Protein AF-A0A9X2L323-F1 (afdb_monomer_lite)

Secondary structure (DSSP, 8-state):
-HHHHHHHHHHH-GGGHHHHHHHHHHHHHHHHHHTT--HHHHHHHHHHHHHHHH-GGGHHHHHHHHHHHHHHHHHHTSS-HHHHHHHHHHHHHHHH-GGGHHHHHHHHHHHHHHHHHHHHHHHHHHHHHTT---------

Foldseek 3Di:
DLLLVLLVCLVVCVVCVLVSQLVVLCVVLVVCVVVVHPPVNSVLSNVLSVCCNVCVVCCLVSVLVSLLVVLVVVCVVPPCVPLSVLSNVLSVVSVVCVVCNSVSSSVNSNVVVVVVVVVVVVVVVVVVVVPDPDDDDDDD

Organism: NCBI:txid2952158

Structure (mmCIF, N/CA/C/O backbone):
data_AF-A0A9X2L323-F1
#
_entry.id   AF-A0A9X2L323-F1
#
loop_
_atom_site.group_PDB
_atom_site.id
_atom_site.type_symbol
_atom_site.label_atom_id
_atom_site.label_alt_id
_atom_site.label_comp_id
_atom_site.label_asym_id
_atom_site.label_entity_id
_atom_site.label_seq_id
_atom_site.pdbx_PDB_ins_code
_atom_site.Cartn_x
_atom_site.Cartn_y
_atom_site.Cartn_z
_atom_site.occupancy
_atom_site.B_iso_or_equiv
_atom_site.auth_seq_id
_atom_site.auth_comp_id
_atom_site.auth_asym_id
_atom_site.auth_atom_id
_atom_site.pdbx_PDB_model_num
ATOM 1 N N . MET A 1 1 ? -6.812 -7.419 -11.621 1.00 54.44 1 MET A N 1
ATOM 2 C CA . MET A 1 1 ? -7.900 -8.304 -11.152 1.00 54.44 1 MET A CA 1
ATOM 3 C C . MET A 1 1 ? -8.013 -8.285 -9.636 1.00 54.44 1 MET A C 1
ATOM 5 O O . MET A 1 1 ? -9.040 -7.827 -9.164 1.00 54.44 1 MET A O 1
ATOM 9 N N . LEU A 1 2 ? -6.970 -8.666 -8.881 1.00 60.91 2 LEU A N 1
ATOM 10 C CA . LEU A 1 2 ? -6.958 -8.591 -7.406 1.00 60.91 2 LEU A CA 1
ATOM 11 C C . LEU A 1 2 ? -7.357 -7.203 -6.873 1.00 60.91 2 LEU A C 1
ATOM 13 O O . LEU A 1 2 ? -8.343 -7.088 -6.164 1.00 60.91 2 LEU A O 1
ATOM 17 N N . THR A 1 3 ? -6.691 -6.140 -7.327 1.00 61.56 3 THR A N 1
ATOM 18 C CA . THR A 1 3 ? -7.009 -4.746 -6.963 1.00 61.56 3 THR A CA 1
ATOM 19 C C . THR A 1 3 ? -8.437 -4.309 -7.302 1.00 61.56 3 THR A C 1
ATOM 21 O O . THR A 1 3 ? -9.031 -3.542 -6.553 1.00 61.56 3 THR A O 1
ATOM 24 N N . LEU A 1 4 ? -9.019 -4.815 -8.396 1.00 57.66 4 LEU A N 1
ATOM 25 C CA . LEU A 1 4 ? -10.400 -4.506 -8.783 1.00 57.66 4 LEU A CA 1
ATOM 26 C C . LEU A 1 4 ? -11.392 -5.148 -7.815 1.00 57.66 4 LEU A C 1
ATOM 28 O O . LEU A 1 4 ? -12.278 -4.474 -7.297 1.00 57.66 4 LEU A O 1
ATOM 32 N N . ALA A 1 5 ? -11.208 -6.444 -7.549 1.00 67.12 5 ALA A N 1
ATOM 33 C CA . ALA A 1 5 ? -12.049 -7.197 -6.630 1.00 67.12 5 ALA A CA 1
ATOM 34 C C . ALA A 1 5 ? -11.982 -6.602 -5.219 1.00 67.12 5 ALA A C 1
ATOM 36 O O . ALA A 1 5 ? -13.020 -6.380 -4.604 1.00 67.12 5 ALA A O 1
ATOM 37 N N . THR A 1 6 ? -10.779 -6.268 -4.743 1.00 65.25 6 THR A N 1
ATOM 38 C CA . THR A 1 6 ? -10.568 -5.633 -3.440 1.00 65.25 6 THR A CA 1
ATOM 39 C C . THR A 1 6 ? -11.223 -4.248 -3.372 1.00 65.25 6 THR A C 1
ATOM 41 O O . THR A 1 6 ? -11.932 -3.967 -2.408 1.00 65.25 6 THR A O 1
ATOM 44 N N . GLY A 1 7 ? -11.080 -3.407 -4.403 1.00 62.16 7 GLY A N 1
ATOM 45 C CA . GLY A 1 7 ? -11.717 -2.085 -4.447 1.00 62.16 7 GLY A CA 1
ATOM 46 C C . GLY A 1 7 ? -13.249 -2.149 -4.406 1.00 62.16 7 GLY A C 1
ATOM 47 O O . GLY A 1 7 ? -13.873 -1.415 -3.644 1.00 62.16 7 GLY A O 1
ATOM 48 N N . VAL A 1 8 ? -13.860 -3.078 -5.149 1.00 72.12 8 VAL A N 1
ATOM 49 C 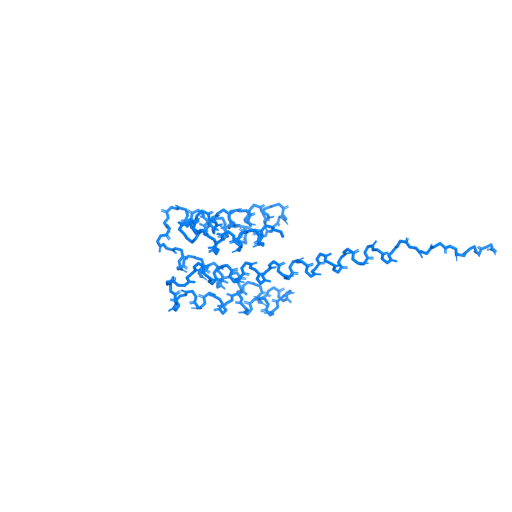CA . VAL A 1 8 ? -15.318 -3.294 -5.121 1.00 72.12 8 VAL A CA 1
ATOM 50 C C . VAL A 1 8 ? -15.772 -3.853 -3.771 1.00 72.12 8 VAL A C 1
ATOM 52 O O . VAL A 1 8 ? -16.739 -3.349 -3.202 1.00 72.12 8 VAL A O 1
ATOM 55 N N . LEU A 1 9 ? -15.059 -4.839 -3.212 1.00 64.50 9 LEU A N 1
ATOM 56 C CA . LEU A 1 9 ? -15.379 -5.392 -1.890 1.00 64.50 9 LEU A CA 1
ATOM 57 C C . LEU A 1 9 ? -15.354 -4.315 -0.803 1.00 64.50 9 LEU A C 1
ATOM 59 O O . LEU A 1 9 ? -16.207 -4.317 0.078 1.00 64.50 9 LEU A O 1
ATOM 63 N N . THR A 1 10 ? -14.399 -3.389 -0.890 1.00 70.06 10 THR A N 1
ATOM 64 C CA . THR A 1 10 ? -14.243 -2.297 0.077 1.00 70.06 10 THR A CA 1
ATOM 65 C C . THR A 1 10 ? -15.456 -1.361 0.086 1.00 70.06 10 THR A C 1
ATOM 67 O O . THR A 1 10 ? -15.855 -0.888 1.146 1.00 70.06 10 THR A O 1
ATOM 70 N N . LEU A 1 11 ? -16.071 -1.128 -1.079 1.00 70.88 11 LEU A N 1
ATOM 71 C CA . LEU A 1 11 ? -17.275 -0.300 -1.202 1.00 70.88 11 LEU A CA 1
ATOM 72 C C . LEU A 1 11 ? -18.540 -1.020 -0.721 1.00 70.88 11 LEU A C 1
ATOM 74 O O . LEU A 1 11 ? -19.415 -0.387 -0.140 1.00 70.88 11 LEU A O 1
ATOM 78 N N . VAL A 1 12 ? -18.644 -2.331 -0.960 1.00 72.19 12 VAL A N 1
ATOM 79 C CA . VAL A 1 12 ? -19.821 -3.127 -0.567 1.00 72.19 12 VAL A CA 1
ATOM 80 C C . VAL A 1 12 ? -19.795 -3.470 0.927 1.00 72.19 12 VAL A C 1
ATOM 82 O O . VAL A 1 12 ? -20.840 -3.510 1.572 1.00 72.19 12 VAL A O 1
ATOM 85 N N . PHE A 1 13 ? -18.606 -3.689 1.494 1.00 72.06 13 PHE A N 1
ATOM 86 C CA . PHE A 1 13 ? -18.411 -4.149 2.868 1.00 72.06 13 PHE A CA 1
ATOM 87 C C . PHE A 1 13 ? -17.399 -3.280 3.638 1.00 72.06 13 PHE A C 1
ATOM 89 O O . PHE A 1 13 ? -16.338 -3.771 4.039 1.00 72.06 13 PHE A O 1
ATOM 96 N N . PRO A 1 14 ? -17.725 -2.005 3.922 1.00 66.50 14 PRO A N 1
ATOM 97 C CA . PRO A 1 14 ? -16.817 -1.099 4.633 1.00 66.50 14 PRO A CA 1
ATOM 98 C C . PRO A 1 14 ? -16.475 -1.589 6.051 1.00 66.50 14 PRO A C 1
ATOM 100 O O . PRO A 1 14 ? -15.364 -1.377 6.527 1.00 66.50 14 PRO A O 1
ATOM 103 N N . ASN A 1 15 ? -17.376 -2.337 6.699 1.00 73.38 15 ASN A N 1
ATOM 104 C CA . ASN A 1 15 ? -17.144 -2.925 8.027 1.00 73.38 15 ASN A CA 1
ATOM 105 C C . ASN A 1 15 ? -16.003 -3.960 8.055 1.00 73.38 15 ASN A C 1
ATOM 107 O O . ASN A 1 15 ? -15.461 -4.254 9.117 1.00 73.38 15 ASN A O 1
ATOM 111 N N . PHE A 1 16 ? -15.621 -4.512 6.899 1.00 77.50 16 PHE A N 1
ATOM 112 C CA . PHE A 1 16 ? -14.548 -5.502 6.768 1.00 77.50 16 PHE A CA 1
ATOM 113 C C . PHE A 1 16 ? -13.265 -4.900 6.182 1.00 77.50 16 PHE A C 1
ATOM 115 O O . PHE A 1 16 ? -12.379 -5.635 5.745 1.00 77.50 16 PHE A O 1
ATOM 122 N N . LEU A 1 17 ? -13.133 -3.568 6.193 1.00 77.56 17 LEU A N 1
ATOM 123 C CA . LEU A 1 17 ? -11.983 -2.859 5.631 1.00 77.56 17 LEU A CA 1
ATOM 124 C C . LEU A 1 17 ? -10.641 -3.390 6.150 1.00 77.56 17 LEU A C 1
ATOM 126 O O . LEU A 1 17 ? -9.706 -3.520 5.370 1.00 77.56 17 LEU A O 1
ATOM 130 N N . TYR A 1 18 ? -10.549 -3.741 7.434 1.00 79.56 18 TYR A N 1
ATOM 131 C CA . TYR A 1 18 ? -9.326 -4.283 8.033 1.00 79.56 18 TYR A CA 1
ATOM 132 C C . TYR A 1 18 ? -8.888 -5.605 7.385 1.00 79.56 18 TYR A C 1
ATOM 134 O O . TYR A 1 18 ? -7.721 -5.769 7.036 1.00 79.56 18 TYR A O 1
ATOM 142 N N . LEU A 1 19 ? -9.835 -6.517 7.144 1.00 81.19 19 LEU A N 1
ATOM 143 C CA . LEU A 1 19 ? -9.598 -7.784 6.453 1.00 81.19 19 LEU A CA 1
ATOM 144 C C . LEU A 1 19 ? -9.225 -7.545 4.992 1.00 81.19 19 LEU A C 1
ATOM 146 O O . LEU A 1 19 ? -8.287 -8.157 4.490 1.00 81.19 19 LEU A O 1
ATOM 150 N N . ILE A 1 20 ? -9.939 -6.643 4.320 1.00 82.69 20 ILE A N 1
ATOM 151 C CA . ILE A 1 20 ? -9.761 -6.368 2.892 1.00 82.69 20 ILE A CA 1
ATOM 152 C C . ILE A 1 20 ? -8.411 -5.678 2.632 1.00 82.69 20 ILE A C 1
ATOM 154 O O . ILE A 1 20 ? -7.625 -6.143 1.804 1.00 82.69 20 ILE A O 1
ATOM 158 N N . ALA A 1 21 ? -8.109 -4.603 3.364 1.00 82.19 21 ALA A N 1
ATOM 159 C CA . ALA A 1 21 ? -6.860 -3.855 3.253 1.00 82.19 21 ALA A CA 1
ATOM 160 C C . ALA A 1 21 ? -5.663 -4.667 3.769 1.00 82.19 21 ALA A C 1
ATOM 162 O O . ALA A 1 21 ? -4.617 -4.696 3.118 1.00 82.19 21 ALA A O 1
ATOM 163 N N . GLY A 1 22 ? -5.822 -5.372 4.893 1.00 80.56 22 GLY A N 1
ATOM 164 C CA . GLY A 1 22 ? -4.794 -6.250 5.446 1.00 80.56 22 GLY A CA 1
ATOM 165 C C . GLY A 1 22 ? -4.443 -7.393 4.494 1.00 80.56 22 GLY A C 1
ATOM 166 O O . GLY A 1 22 ? -3.271 -7.584 4.167 1.00 80.56 22 GLY A O 1
ATOM 167 N N . ALA A 1 23 ? -5.442 -8.119 3.980 1.00 83.69 23 ALA A N 1
ATOM 168 C CA . ALA A 1 23 ? -5.218 -9.208 3.028 1.00 83.69 23 ALA A CA 1
ATOM 169 C C . ALA A 1 23 ? -4.603 -8.709 1.714 1.00 83.69 23 ALA A C 1
ATOM 171 O O . ALA A 1 23 ? -3.719 -9.366 1.162 1.00 83.69 23 ALA A O 1
ATOM 172 N N . TYR A 1 24 ? -5.020 -7.533 1.234 1.00 85.00 24 TYR A N 1
ATOM 173 C CA . TYR A 1 24 ? -4.412 -6.904 0.066 1.00 85.00 24 TYR A CA 1
ATOM 174 C C . TYR A 1 24 ? -2.925 -6.623 0.273 1.00 85.00 24 TYR A C 1
ATOM 176 O O . TYR A 1 24 ? -2.112 -7.002 -0.566 1.00 85.00 24 TYR A O 1
ATOM 184 N N . LEU A 1 25 ? -2.558 -5.997 1.391 1.00 86.50 25 LEU A N 1
ATOM 185 C CA . LEU A 1 25 ? -1.168 -5.660 1.686 1.00 86.50 25 LEU A CA 1
ATOM 186 C C . LEU A 1 25 ? -0.304 -6.907 1.900 1.00 86.50 25 LEU A C 1
ATOM 188 O O . LEU A 1 25 ? 0.811 -6.974 1.386 1.00 86.50 25 LEU A O 1
ATOM 192 N N . LEU A 1 26 ? -0.829 -7.936 2.567 1.00 87.44 26 LEU A N 1
ATOM 193 C CA . LEU A 1 26 ? -0.141 -9.225 2.677 1.00 87.44 26 LEU A CA 1
ATOM 194 C C . LEU A 1 26 ? 0.066 -9.875 1.304 1.00 87.44 26 LEU A C 1
ATOM 196 O O . LEU A 1 26 ? 1.163 -10.345 1.004 1.00 87.44 26 LEU A O 1
ATOM 200 N N . SER A 1 27 ? -0.958 -9.865 0.449 1.00 84.56 27 SER A N 1
ATOM 201 C CA . SER A 1 27 ? -0.863 -10.387 -0.917 1.00 84.56 27 SER A CA 1
ATOM 202 C C . SER A 1 27 ? 0.149 -9.600 -1.754 1.00 84.56 27 SER A C 1
ATOM 204 O O . SER A 1 27 ? 0.958 -10.201 -2.461 1.00 84.56 27 SER A O 1
ATOM 206 N N . LEU A 1 28 ? 0.171 -8.273 -1.618 1.00 84.50 28 LEU A N 1
ATOM 207 C CA . LEU A 1 28 ? 1.135 -7.395 -2.278 1.00 84.50 28 LEU A CA 1
ATOM 208 C C . LEU A 1 28 ? 2.568 -7.685 -1.808 1.00 84.50 28 LEU A C 1
ATOM 210 O O . LEU A 1 28 ? 3.475 -7.805 -2.628 1.00 84.50 28 LEU A O 1
ATOM 214 N N . GLY A 1 29 ? 2.769 -7.875 -0.505 1.00 83.81 29 GLY A N 1
ATOM 215 C CA . GLY A 1 29 ? 4.058 -8.265 0.061 1.00 83.81 29 GLY A CA 1
ATOM 216 C C . GLY A 1 29 ? 4.545 -9.634 -0.416 1.00 83.81 29 GLY A C 1
ATOM 217 O O . GLY A 1 29 ? 5.705 -9.779 -0.802 1.00 83.81 29 GLY A O 1
ATOM 218 N N . LEU A 1 30 ? 3.655 -10.627 -0.475 1.00 86.44 30 LEU A N 1
ATOM 219 C CA . LEU A 1 30 ? 3.961 -11.944 -1.047 1.00 86.44 30 LEU A CA 1
ATOM 220 C C . LEU A 1 30 ? 4.308 -11.854 -2.536 1.00 86.44 30 LEU A C 1
ATOM 222 O O . LEU A 1 30 ? 5.236 -12.518 -2.996 1.00 86.44 30 LEU A O 1
ATOM 226 N N . MET A 1 31 ? 3.604 -11.006 -3.284 1.00 82.94 31 MET A N 1
ATOM 227 C CA . MET A 1 31 ? 3.917 -10.740 -4.685 1.00 82.94 31 MET A CA 1
ATOM 228 C C . MET A 1 31 ? 5.321 -10.138 -4.814 1.00 82.94 31 MET A C 1
ATOM 230 O O . MET A 1 31 ? 6.122 -10.611 -5.616 1.00 82.94 31 MET A O 1
ATOM 234 N N . PHE A 1 32 ? 5.671 -9.159 -3.981 1.00 83.25 32 PHE A N 1
ATOM 235 C CA . PHE A 1 32 ? 7.010 -8.563 -3.978 1.00 83.25 32 PHE A CA 1
ATOM 236 C C . PHE A 1 32 ? 8.110 -9.573 -3.637 1.00 83.25 32 PHE A C 1
ATOM 238 O O . PHE A 1 32 ? 9.193 -9.516 -4.225 1.00 83.25 32 PHE A O 1
ATOM 245 N N . LEU A 1 33 ? 7.821 -10.527 -2.748 1.00 83.06 33 LEU A N 1
ATOM 246 C CA . LEU A 1 33 ? 8.710 -11.649 -2.454 1.00 83.06 33 LEU A CA 1
ATOM 247 C C . LEU A 1 33 ? 8.900 -12.540 -3.689 1.00 83.06 33 LEU A C 1
ATOM 249 O O . LEU A 1 33 ? 10.036 -12.860 -4.041 1.00 83.06 33 LEU A O 1
ATOM 253 N N . ALA A 1 34 ? 7.818 -12.877 -4.397 1.00 84.31 34 ALA A N 1
ATOM 254 C CA . ALA A 1 34 ? 7.878 -13.677 -5.622 1.00 84.31 34 ALA A CA 1
ATOM 255 C C . ALA A 1 34 ? 8.709 -13.003 -6.732 1.00 84.31 34 ALA A C 1
ATOM 257 O O . ALA A 1 34 ? 9.467 -13.679 -7.428 1.00 84.31 34 ALA A O 1
ATOM 258 N N . PHE A 1 35 ? 8.634 -11.674 -6.854 1.00 82.94 35 PHE A N 1
ATOM 259 C CA . PHE A 1 35 ? 9.430 -10.890 -7.809 1.00 82.94 35 PHE A CA 1
ATOM 260 C C . PHE A 1 35 ? 10.840 -10.530 -7.314 1.00 82.94 35 PHE A C 1
ATOM 262 O O . PHE A 1 35 ? 11.552 -9.803 -8.005 1.00 82.94 35 PHE A O 1
ATOM 269 N N . ARG A 1 36 ? 11.270 -11.045 -6.150 1.00 82.38 36 ARG A N 1
ATOM 270 C CA . ARG A 1 36 ? 12.598 -10.799 -5.553 1.00 82.38 36 ARG A CA 1
ATOM 271 C C . ARG A 1 36 ? 12.953 -9.309 -5.454 1.00 82.38 36 ARG A C 1
ATOM 273 O O . ARG A 1 36 ? 14.082 -8.911 -5.739 1.00 82.38 36 ARG A O 1
ATOM 280 N N . LEU A 1 37 ? 11.989 -8.482 -5.050 1.00 81.81 37 LEU A N 1
ATOM 281 C CA . LEU A 1 37 ? 12.246 -7.066 -4.786 1.00 81.81 37 LEU A CA 1
ATOM 282 C C . LEU A 1 37 ? 13.160 -6.873 -3.557 1.00 81.81 37 LEU A C 1
ATOM 284 O O . LEU A 1 37 ? 13.309 -7.787 -2.743 1.00 81.81 37 LEU A O 1
ATOM 288 N N . PRO A 1 38 ? 13.785 -5.692 -3.388 1.00 82.94 38 PRO A N 1
ATOM 289 C CA . PRO A 1 38 ? 14.615 -5.401 -2.221 1.00 82.94 38 PRO A CA 1
ATOM 290 C C . PRO A 1 38 ? 13.852 -5.603 -0.905 1.00 82.94 38 PRO A C 1
ATOM 292 O O . PRO A 1 38 ? 12.688 -5.212 -0.794 1.00 82.94 38 PRO A O 1
ATOM 295 N N . SER A 1 39 ? 14.522 -6.138 0.124 1.00 82.00 39 SER A N 1
ATOM 296 C CA . SER A 1 39 ? 13.901 -6.458 1.422 1.00 82.00 39 SER A CA 1
ATOM 297 C C . SER A 1 39 ? 13.048 -5.334 2.032 1.00 82.00 39 SER A C 1
ATOM 299 O O . SER A 1 39 ? 11.960 -5.643 2.520 1.00 82.00 39 SER A O 1
ATOM 301 N N . PRO A 1 40 ? 13.443 -4.041 1.983 1.00 81.19 40 PRO A N 1
ATOM 302 C CA . PRO A 1 40 ? 12.609 -2.962 2.517 1.00 81.19 40 PRO A CA 1
ATOM 303 C C . PRO A 1 40 ? 11.262 -2.820 1.796 1.00 81.19 40 PRO A C 1
ATOM 305 O O . PRO A 1 40 ? 10.249 -2.554 2.437 1.00 81.19 40 PRO A O 1
ATOM 308 N N . MET A 1 41 ? 11.231 -3.038 0.476 1.00 81.50 41 MET A N 1
ATOM 309 C CA . MET A 1 41 ? 9.998 -2.958 -0.312 1.00 81.50 41 MET A CA 1
ATOM 310 C C . MET A 1 41 ? 9.055 -4.116 -0.006 1.00 81.50 41 MET A C 1
ATOM 312 O O . MET A 1 41 ? 7.852 -3.899 0.017 1.00 81.50 41 MET A O 1
ATOM 316 N N . ILE A 1 42 ? 9.585 -5.313 0.264 1.00 85.25 42 ILE A N 1
ATOM 317 C CA . ILE A 1 42 ? 8.790 -6.486 0.662 1.00 85.25 42 ILE A CA 1
ATOM 318 C C . ILE A 1 42 ? 8.231 -6.310 2.077 1.00 85.25 42 ILE A C 1
ATOM 320 O O . ILE A 1 42 ? 7.055 -6.576 2.320 1.00 85.25 42 ILE A O 1
ATOM 324 N N . ALA A 1 43 ? 9.067 -5.865 3.017 1.00 86.19 43 ALA A N 1
ATOM 325 C CA . ALA A 1 43 ? 8.694 -5.765 4.423 1.00 86.19 43 ALA A CA 1
ATOM 326 C C . ALA A 1 43 ? 7.595 -4.724 4.662 1.00 86.19 43 ALA A C 1
ATOM 328 O O . ALA A 1 43 ? 6.694 -4.972 5.457 1.00 86.19 43 ALA A O 1
ATOM 329 N N . LEU A 1 44 ? 7.643 -3.591 3.954 1.00 89.56 44 LEU A N 1
ATOM 330 C CA . LEU A 1 44 ? 6.704 -2.480 4.115 1.00 89.56 44 LEU A CA 1
ATOM 331 C C . LEU A 1 44 ? 5.221 -2.923 4.047 1.00 89.56 44 LEU A C 1
ATOM 333 O O . LEU A 1 44 ? 4.529 -2.790 5.054 1.00 89.56 44 LEU A O 1
ATOM 337 N N . PRO A 1 45 ? 4.715 -3.503 2.942 1.00 88.88 45 PRO A N 1
ATOM 338 C CA . PRO A 1 45 ? 3.326 -3.942 2.853 1.00 88.88 45 PRO A CA 1
ATOM 339 C C . PRO A 1 45 ? 3.004 -5.089 3.819 1.00 88.88 45 PRO A C 1
ATOM 341 O O . PRO A 1 45 ? 1.916 -5.105 4.384 1.00 88.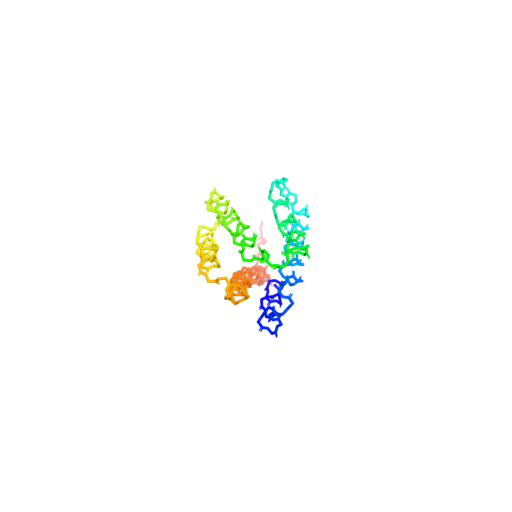88 45 PRO A O 1
ATOM 344 N N . ILE A 1 46 ? 3.933 -6.018 4.077 1.00 89.81 46 ILE A N 1
ATOM 345 C CA . ILE A 1 46 ? 3.680 -7.126 5.014 1.00 89.81 46 ILE A CA 1
ATOM 346 C C . ILE A 1 46 ? 3.453 -6.585 6.425 1.00 89.81 46 ILE A C 1
ATOM 348 O O . ILE A 1 46 ? 2.444 -6.902 7.051 1.00 89.81 46 ILE A O 1
ATOM 352 N N . VAL A 1 47 ? 4.362 -5.740 6.912 1.00 92.00 47 VAL A N 1
ATOM 353 C CA . VAL A 1 47 ? 4.281 -5.155 8.254 1.00 92.00 47 VAL A CA 1
ATOM 354 C C . VAL A 1 47 ? 3.030 -4.292 8.378 1.00 92.00 47 VAL A C 1
ATOM 356 O O . VAL A 1 47 ? 2.297 -4.446 9.352 1.00 92.00 47 VAL A O 1
ATOM 359 N N . THR A 1 48 ? 2.725 -3.449 7.387 1.00 91.75 48 THR A N 1
ATOM 360 C CA . THR A 1 48 ? 1.489 -2.651 7.399 1.00 91.75 48 THR A CA 1
ATOM 361 C C . THR A 1 48 ? 0.243 -3.540 7.411 1.00 91.75 48 THR A C 1
ATOM 363 O O . THR A 1 48 ? -0.678 -3.276 8.180 1.00 91.75 48 THR A O 1
ATOM 366 N N . GLY A 1 49 ? 0.215 -4.611 6.613 1.00 88.75 49 GLY A N 1
ATOM 367 C CA . GLY A 1 49 ? -0.905 -5.550 6.569 1.00 88.75 49 GLY A CA 1
ATOM 368 C C . GLY A 1 49 ? -1.141 -6.244 7.910 1.00 88.75 49 GLY A C 1
ATOM 369 O O . GLY A 1 49 ? -2.266 -6.250 8.405 1.00 88.75 49 GLY A O 1
ATOM 370 N N . VAL A 1 50 ? -0.080 -6.764 8.538 1.00 90.81 50 VAL A N 1
ATOM 371 C CA . VAL A 1 50 ? -0.153 -7.377 9.878 1.00 90.81 50 VAL A CA 1
ATOM 372 C C . VAL A 1 50 ? -0.618 -6.365 10.926 1.00 90.81 50 VAL A C 1
ATOM 374 O O . VAL A 1 50 ? -1.462 -6.683 11.760 1.00 90.81 50 VAL A O 1
ATOM 377 N N . LEU A 1 51 ? -0.103 -5.137 10.877 1.00 90.12 51 LEU A N 1
ATOM 378 C CA . LEU A 1 51 ? -0.438 -4.101 11.849 1.00 90.12 51 LEU A CA 1
ATOM 379 C C . LEU A 1 51 ? -1.916 -3.690 11.740 1.00 90.12 51 LEU A C 1
ATOM 381 O O . LEU A 1 51 ? -2.581 -3.579 12.764 1.00 90.12 51 LEU A O 1
ATOM 385 N N . ILE A 1 52 ? -2.460 -3.580 10.523 1.00 89.19 52 ILE A N 1
ATOM 386 C CA . ILE A 1 52 ? -3.895 -3.344 10.285 1.00 89.19 52 ILE A CA 1
ATOM 387 C C . ILE A 1 52 ? -4.766 -4.487 10.823 1.00 89.19 52 ILE A C 1
ATOM 389 O O . ILE A 1 52 ? -5.846 -4.236 11.353 1.00 89.19 52 ILE A O 1
ATOM 393 N N . PHE A 1 53 ? -4.305 -5.734 10.711 1.00 86.75 53 PHE A N 1
ATOM 394 C CA . PHE A 1 53 ? -5.025 -6.885 11.257 1.00 86.75 53 PHE A CA 1
ATOM 395 C C . PHE A 1 53 ? -5.122 -6.854 12.784 1.00 86.75 53 PHE A C 1
ATOM 397 O O . PHE A 1 53 ? -6.170 -7.190 13.331 1.00 86.75 53 PHE A O 1
ATOM 404 N N . ILE A 1 54 ? -4.038 -6.473 13.463 1.00 87.75 54 ILE A N 1
ATOM 405 C CA . ILE A 1 54 ? -3.987 -6.421 14.931 1.00 87.75 54 ILE A CA 1
ATOM 406 C C . ILE A 1 54 ? -4.694 -5.162 15.455 1.00 87.75 54 ILE A C 1
ATOM 408 O O . ILE A 1 54 ? -5.398 -5.224 16.460 1.00 87.75 54 ILE A O 1
ATOM 412 N N . PHE A 1 55 ? -4.529 -4.031 14.766 1.00 90.56 55 PHE A N 1
ATOM 413 C CA . PHE A 1 55 ? -5.043 -2.724 15.169 1.00 90.56 55 PHE A CA 1
ATOM 414 C C . PHE A 1 55 ? -5.870 -2.087 14.040 1.00 90.56 55 PHE A C 1
ATOM 416 O O . PHE A 1 55 ? -5.390 -1.182 13.347 1.00 90.56 55 PHE A O 1
ATOM 423 N N . PRO A 1 56 ? -7.131 -2.514 13.855 1.00 83.38 56 PRO A N 1
ATOM 424 C CA . PRO A 1 56 ? -7.993 -1.996 12.792 1.00 83.38 56 PRO A CA 1
ATOM 425 C C . PRO A 1 56 ? -8.320 -0.504 12.966 1.00 83.38 56 PRO A C 1
ATOM 427 O O . PRO A 1 56 ? -8.536 0.209 11.992 1.00 83.38 56 PRO A O 1
ATOM 430 N N . GLU A 1 57 ? -8.290 0.010 14.193 1.00 86.06 57 GLU A N 1
ATOM 431 C CA . GLU A 1 57 ? -8.500 1.437 14.475 1.00 86.06 57 GLU A CA 1
ATOM 432 C C . GLU A 1 57 ? -7.381 2.323 13.898 1.00 86.06 57 GLU A C 1
ATOM 434 O O . GLU A 1 57 ? -7.595 3.499 13.610 1.00 86.06 57 GLU A O 1
ATOM 439 N N . LEU A 1 58 ? -6.192 1.756 13.659 1.00 88.31 58 LEU A N 1
ATOM 440 C CA . LEU A 1 58 ? -5.044 2.472 13.102 1.00 88.31 58 LEU A CA 1
ATOM 441 C C . LEU A 1 58 ? -5.009 2.455 11.568 1.00 88.31 58 LEU A C 1
ATOM 443 O O . LEU A 1 58 ? -4.047 2.971 10.991 1.00 88.31 58 LEU A O 1
ATOM 447 N N . ILE A 1 59 ? -6.016 1.891 10.886 1.00 88.31 59 ILE A N 1
ATOM 448 C CA . ILE A 1 59 ? -6.059 1.819 9.413 1.00 88.31 59 ILE A CA 1
ATOM 449 C C . ILE A 1 59 ? -5.779 3.168 8.746 1.00 88.31 59 ILE A C 1
ATOM 451 O O . ILE A 1 59 ? -4.911 3.191 7.872 1.00 88.31 59 ILE A O 1
ATOM 455 N N . PRO A 1 60 ? -6.422 4.292 9.133 1.00 89.19 60 PRO A N 1
ATOM 456 C CA . PRO A 1 60 ? -6.187 5.564 8.456 1.00 89.19 60 PRO A CA 1
ATOM 457 C C . PRO A 1 60 ? -4.711 5.964 8.481 1.00 89.19 60 PRO A C 1
ATOM 459 O O . PRO A 1 60 ? -4.122 6.253 7.444 1.00 89.19 60 PRO A O 1
ATOM 462 N N . ILE A 1 61 ? -4.078 5.891 9.652 1.00 90.50 61 ILE A N 1
ATOM 463 C CA . ILE A 1 61 ? -2.684 6.308 9.841 1.00 90.50 61 ILE A CA 1
ATOM 464 C C . ILE A 1 61 ? -1.719 5.324 9.174 1.00 90.50 61 ILE A C 1
ATOM 466 O O . ILE A 1 61 ? -0.782 5.730 8.483 1.00 90.50 61 ILE A O 1
ATOM 470 N N . THR A 1 62 ? -1.930 4.026 9.367 1.00 91.88 62 THR A N 1
ATOM 471 C CA . THR A 1 62 ? -1.006 2.978 8.908 1.00 91.88 62 THR A CA 1
ATOM 472 C C . THR A 1 62 ? -1.049 2.815 7.395 1.00 91.88 62 THR A C 1
ATOM 474 O O . THR A 1 62 ? 0.004 2.767 6.754 1.00 91.88 62 THR A O 1
ATOM 477 N N . PHE A 1 63 ? -2.246 2.822 6.805 1.00 90.25 63 PHE A N 1
ATOM 478 C CA . PHE A 1 63 ? -2.416 2.746 5.360 1.00 90.25 63 PHE A CA 1
ATOM 479 C C . PHE A 1 63 ? -1.929 4.027 4.675 1.00 90.25 63 PHE A C 1
ATOM 481 O O . PHE A 1 63 ? -1.233 3.944 3.665 1.00 90.25 63 PHE A O 1
ATOM 488 N N . ALA A 1 64 ? -2.206 5.210 5.240 1.00 92.31 64 ALA A N 1
ATOM 489 C CA . ALA A 1 64 ? -1.675 6.463 4.703 1.00 92.31 64 ALA A CA 1
ATOM 490 C C . ALA A 1 64 ? -0.145 6.523 4.785 1.00 92.31 64 ALA A C 1
ATOM 492 O O . ALA A 1 64 ? 0.497 6.940 3.825 1.00 92.31 64 ALA A O 1
ATOM 493 N N . SER A 1 65 ? 0.456 6.055 5.882 1.00 91.56 65 SER A N 1
ATOM 494 C CA . SER A 1 65 ? 1.920 5.987 6.018 1.00 91.56 65 SER A CA 1
ATOM 495 C C . SER A 1 65 ? 2.535 5.069 4.961 1.00 91.56 65 SER A C 1
ATOM 497 O O . SER A 1 65 ? 3.528 5.429 4.327 1.00 91.56 65 SER A O 1
ATOM 499 N N . PHE A 1 66 ? 1.913 3.910 4.723 1.00 92.31 66 PHE A N 1
ATOM 500 C CA . PHE A 1 66 ? 2.290 3.008 3.639 1.00 92.31 66 PHE A CA 1
ATOM 501 C C . PHE A 1 66 ? 2.189 3.692 2.274 1.00 92.31 66 PHE A C 1
ATOM 503 O O . PHE A 1 66 ? 3.169 3.689 1.534 1.00 92.31 66 PHE A O 1
ATOM 510 N N . LEU A 1 67 ? 1.050 4.314 1.949 1.00 91.94 67 LEU A N 1
ATOM 511 C CA . LEU A 1 67 ? 0.860 5.006 0.672 1.00 91.94 67 LEU A CA 1
ATOM 512 C C . LEU A 1 67 ? 1.851 6.162 0.494 1.00 91.94 67 LEU A C 1
ATOM 514 O O . LEU A 1 67 ? 2.395 6.335 -0.591 1.00 91.94 67 LEU A O 1
ATOM 518 N N . GLY A 1 68 ? 2.122 6.930 1.548 1.00 92.44 68 GLY A N 1
ATOM 519 C CA . GLY A 1 68 ? 3.082 8.028 1.517 1.00 92.44 68 GLY A CA 1
ATOM 520 C C . GLY A 1 68 ? 4.495 7.538 1.206 1.00 92.44 68 GLY A C 1
ATOM 521 O O . GLY A 1 68 ? 5.120 8.021 0.263 1.00 92.44 68 GLY A O 1
ATOM 522 N N . LEU A 1 69 ? 4.976 6.531 1.943 1.00 91.19 69 LEU A N 1
ATOM 523 C CA . LEU A 1 69 ? 6.299 5.940 1.718 1.00 91.19 69 LEU A CA 1
ATOM 524 C C . LEU A 1 69 ? 6.390 5.253 0.353 1.00 91.19 69 LEU A C 1
ATOM 526 O O . LEU A 1 69 ? 7.356 5.454 -0.378 1.00 91.19 69 LEU A O 1
ATOM 530 N N . PHE A 1 70 ? 5.379 4.473 -0.016 1.00 88.00 70 PHE A N 1
ATOM 531 C CA . PHE A 1 70 ? 5.347 3.747 -1.280 1.00 88.00 70 PHE A CA 1
ATOM 532 C C . PHE A 1 70 ? 5.251 4.690 -2.486 1.00 88.00 70 PHE A C 1
ATOM 534 O O . PHE A 1 70 ? 5.974 4.517 -3.466 1.00 88.00 70 PHE A O 1
ATOM 541 N N . GLY A 1 71 ? 4.420 5.730 -2.399 1.00 88.75 71 GLY A N 1
ATOM 542 C CA . GLY A 1 71 ? 4.310 6.767 -3.421 1.00 88.75 71 GLY A CA 1
ATOM 543 C C . GLY A 1 71 ? 5.613 7.547 -3.587 1.00 88.75 71 GLY A C 1
ATOM 544 O O . GLY A 1 71 ? 6.046 7.786 -4.712 1.00 88.75 71 GLY A O 1
ATOM 545 N N . LEU A 1 72 ? 6.292 7.865 -2.484 1.00 89.75 72 LEU A N 1
ATOM 546 C CA . LEU A 1 72 ? 7.592 8.535 -2.499 1.00 89.75 72 LEU A CA 1
ATOM 547 C C . LEU A 1 72 ? 8.688 7.644 -3.107 1.00 89.75 72 LEU A C 1
ATOM 549 O O . LEU A 1 72 ? 9.466 8.111 -3.939 1.00 89.75 72 LEU A O 1
ATOM 553 N N . LEU A 1 73 ? 8.701 6.347 -2.785 1.00 86.50 73 LEU A N 1
ATOM 554 C CA . LEU A 1 73 ? 9.580 5.373 -3.440 1.00 86.50 73 LEU A CA 1
ATOM 555 C C . LEU A 1 73 ? 9.314 5.290 -4.950 1.00 86.50 73 LEU A C 1
ATOM 557 O O . LEU A 1 73 ? 10.265 5.278 -5.730 1.00 86.50 73 LEU A O 1
ATOM 561 N N . MET A 1 74 ? 8.047 5.278 -5.378 1.00 81.31 74 MET A N 1
ATOM 562 C CA . MET A 1 74 ? 7.703 5.291 -6.804 1.00 81.31 74 MET A CA 1
ATOM 563 C C . MET A 1 74 ? 8.174 6.558 -7.519 1.00 81.31 74 MET A C 1
ATOM 565 O O . MET A 1 74 ? 8.632 6.468 -8.660 1.00 81.31 74 MET A O 1
ATOM 569 N N . LEU A 1 75 ? 8.075 7.725 -6.870 1.00 86.00 75 LEU A N 1
ATOM 570 C CA . LEU A 1 75 ? 8.578 8.979 -7.435 1.00 86.00 75 LEU A CA 1
ATOM 571 C C . LEU A 1 75 ? 10.088 8.917 -7.678 1.00 86.00 75 LEU A C 1
ATOM 573 O O . LEU A 1 75 ? 10.548 9.317 -8.746 1.00 86.00 75 LEU A O 1
ATOM 577 N N . PHE A 1 76 ? 10.851 8.369 -6.730 1.00 84.06 76 PHE A N 1
ATOM 578 C CA . PHE A 1 76 ? 12.301 8.225 -6.880 1.00 84.06 76 PHE A CA 1
ATOM 579 C C . PHE A 1 76 ? 12.721 7.111 -7.840 1.00 84.06 76 PHE A C 1
ATOM 581 O O . PHE A 1 76 ? 13.781 7.208 -8.452 1.00 84.06 76 PHE A O 1
ATOM 588 N N . ALA A 1 77 ? 11.892 6.086 -8.032 1.00 74.31 77 ALA A N 1
ATOM 589 C CA . ALA A 1 77 ? 12.166 5.003 -8.973 1.00 74.31 77 ALA A CA 1
ATOM 590 C C . ALA A 1 77 ? 11.989 5.398 -10.458 1.00 74.31 77 ALA A C 1
ATOM 592 O O . ALA A 1 77 ? 12.200 4.558 -11.327 1.00 74.31 77 ALA A O 1
ATOM 593 N N . MET A 1 78 ? 11.580 6.640 -10.770 1.00 62.16 78 MET A N 1
ATOM 594 C CA . MET A 1 78 ? 11.345 7.197 -12.122 1.00 62.16 78 MET A CA 1
ATOM 595 C C . MET A 1 78 ? 10.377 6.423 -13.042 1.00 62.16 78 MET A C 1
ATOM 597 O O . MET A 1 78 ? 10.100 6.872 -14.151 1.00 62.16 78 MET A O 1
ATOM 601 N N . GLN A 1 79 ? 9.812 5.297 -12.608 1.00 58.69 79 GLN A N 1
ATOM 602 C CA . GLN A 1 79 ? 9.075 4.398 -13.495 1.00 58.69 79 GLN A CA 1
ATOM 603 C C . GLN A 1 79 ? 7.615 4.835 -13.722 1.00 58.69 79 GLN A C 1
ATOM 605 O O . GLN A 1 79 ? 7.032 4.465 -14.736 1.00 58.69 79 GLN A O 1
ATOM 610 N N . LEU A 1 80 ? 7.023 5.643 -12.825 1.00 60.56 80 LEU A N 1
ATOM 611 C CA . LEU A 1 80 ? 5.592 5.995 -12.834 1.00 60.56 80 LEU A CA 1
ATOM 612 C C . LEU A 1 80 ? 5.286 7.280 -12.017 1.00 60.56 80 LEU A C 1
ATOM 614 O O . LEU A 1 80 ? 4.559 7.242 -11.021 1.00 60.56 80 LEU A O 1
ATOM 618 N N . SER A 1 81 ? 5.827 8.437 -12.417 1.00 68.69 81 SER A N 1
ATOM 619 C CA . SER A 1 81 ? 5.722 9.688 -11.634 1.00 68.69 81 SER A CA 1
ATOM 620 C C . SER A 1 81 ? 4.278 10.108 -11.313 1.00 68.69 81 SER A C 1
ATOM 622 O O . SER A 1 81 ? 3.980 10.444 -10.171 1.00 68.69 81 SER A O 1
ATOM 624 N N . ILE A 1 82 ? 3.348 10.008 -12.270 1.00 80.50 82 ILE A N 1
ATOM 625 C CA . ILE A 1 82 ? 1.927 10.347 -12.057 1.00 80.50 82 ILE A CA 1
ATOM 626 C C . ILE A 1 82 ? 1.275 9.452 -10.989 1.00 80.50 82 ILE A C 1
ATOM 628 O O . ILE A 1 82 ? 0.573 9.951 -10.111 1.00 80.50 82 ILE A O 1
ATOM 632 N N . LEU A 1 83 ? 1.509 8.137 -11.037 1.00 81.94 83 LEU A N 1
ATOM 633 C CA . LEU A 1 83 ? 0.930 7.185 -10.081 1.00 81.94 83 LEU A CA 1
ATOM 634 C C . LEU A 1 83 ? 1.512 7.394 -8.681 1.00 81.94 83 LEU A C 1
ATOM 636 O O . LEU A 1 83 ? 0.760 7.356 -7.707 1.00 81.94 83 LEU A O 1
ATOM 640 N N . GLY A 1 84 ? 2.809 7.701 -8.577 1.00 85.75 84 GLY A N 1
ATOM 641 C CA . GLY A 1 84 ? 3.439 8.107 -7.318 1.00 85.75 84 GLY A CA 1
ATOM 642 C C . GLY A 1 84 ? 2.775 9.348 -6.712 1.00 85.75 84 GLY A C 1
ATOM 643 O O . GLY A 1 84 ? 2.386 9.320 -5.545 1.00 85.75 84 GLY A O 1
ATOM 644 N N . VAL A 1 85 ? 2.543 10.396 -7.514 1.00 89.38 85 VAL A N 1
ATOM 645 C CA . VAL A 1 85 ? 1.841 11.614 -7.062 1.00 89.38 85 VAL A CA 1
ATOM 646 C C . VAL A 1 85 ? 0.419 11.299 -6.587 1.00 89.38 85 VAL A C 1
ATOM 648 O O . VAL A 1 85 ? 0.045 11.707 -5.489 1.00 89.38 85 VAL A O 1
ATOM 651 N N . ILE A 1 86 ? -0.364 10.538 -7.359 1.00 88.31 86 ILE A N 1
ATOM 652 C CA . ILE A 1 86 ? -1.738 10.152 -6.978 1.00 88.31 86 ILE A CA 1
ATOM 653 C C . ILE A 1 86 ? -1.742 9.366 -5.660 1.00 88.31 86 ILE A C 1
ATOM 655 O O . ILE A 1 86 ? -2.603 9.583 -4.804 1.00 88.31 86 ILE A O 1
ATOM 659 N N . THR A 1 87 ? -0.763 8.480 -5.475 1.00 89.69 87 THR A N 1
ATOM 660 C CA . THR A 1 87 ? -0.607 7.683 -4.250 1.00 89.69 87 THR A CA 1
ATOM 661 C C . THR A 1 87 ? -0.383 8.590 -3.037 1.00 89.69 87 THR A C 1
ATOM 663 O O . THR A 1 87 ? -1.062 8.437 -2.022 1.00 89.69 87 THR A O 1
ATOM 666 N N . ILE A 1 88 ? 0.500 9.587 -3.158 1.00 91.38 88 ILE A N 1
ATOM 667 C CA . ILE A 1 88 ? 0.772 10.554 -2.084 1.00 91.38 88 ILE A CA 1
ATOM 668 C C . ILE A 1 88 ? -0.450 11.434 -1.803 1.00 91.38 88 ILE A C 1
ATOM 670 O O . ILE A 1 88 ? -0.806 11.625 -0.642 1.00 91.38 88 ILE A O 1
ATOM 674 N N . ILE A 1 89 ? -1.130 11.934 -2.839 1.00 92.06 89 ILE A N 1
ATOM 675 C CA . ILE A 1 89 ? -2.361 12.723 -2.667 1.00 92.06 89 ILE A CA 1
ATOM 676 C C . ILE A 1 89 ? -3.402 11.906 -1.898 1.00 92.06 89 ILE A C 1
ATOM 678 O O . ILE A 1 89 ? -4.017 12.409 -0.959 1.00 92.06 89 ILE A O 1
ATOM 682 N N . THR A 1 90 ? -3.558 10.628 -2.245 1.00 90.19 90 THR A N 1
ATOM 683 C CA . THR A 1 90 ? -4.502 9.745 -1.553 1.00 90.19 90 THR A CA 1
ATOM 684 C C . THR A 1 90 ? -4.111 9.536 -0.089 1.00 90.19 90 THR A C 1
ATOM 686 O O . THR A 1 90 ? -4.981 9.565 0.777 1.00 90.19 90 THR A O 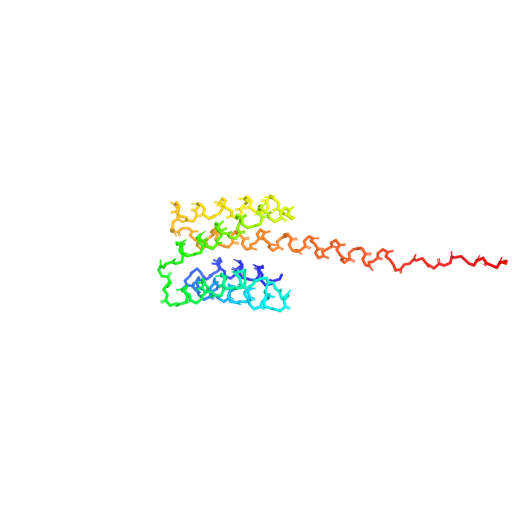1
ATOM 689 N N . ALA A 1 91 ? -2.816 9.400 0.215 1.00 92.25 91 ALA A N 1
ATOM 690 C CA . ALA A 1 91 ? -2.325 9.313 1.591 1.00 92.25 91 ALA A CA 1
ATOM 691 C C . ALA A 1 91 ? -2.707 10.548 2.424 1.00 92.25 91 ALA A C 1
ATOM 693 O O . ALA A 1 91 ? -3.222 10.415 3.533 1.00 92.25 91 ALA A O 1
ATOM 694 N N . VAL A 1 92 ? -2.505 11.748 1.871 1.00 93.00 92 VAL A N 1
ATOM 695 C CA . VAL A 1 92 ? -2.863 13.010 2.537 1.00 93.00 92 VAL A CA 1
ATOM 696 C C . VAL A 1 92 ? -4.371 13.092 2.772 1.00 93.00 92 VAL A C 1
ATOM 698 O O . VAL A 1 92 ? -4.803 13.426 3.875 1.00 93.00 92 VAL A O 1
ATOM 701 N N . LEU A 1 93 ? -5.180 12.728 1.774 1.00 91.00 93 LEU A N 1
ATOM 702 C CA . LEU A 1 93 ? -6.639 12.737 1.900 1.00 91.00 93 LEU A CA 1
ATOM 703 C C . LEU A 1 93 ? -7.142 11.791 2.994 1.00 91.00 93 LEU A C 1
ATOM 705 O O . LEU A 1 93 ? -8.084 12.154 3.697 1.00 91.00 93 LEU A O 1
ATOM 709 N N . ILE A 1 94 ? -6.508 10.625 3.167 1.00 90.75 94 ILE A N 1
ATOM 710 C CA . ILE A 1 94 ? -6.859 9.672 4.231 1.00 90.75 94 ILE A CA 1
ATOM 711 C C . ILE A 1 94 ? -6.595 10.277 5.613 1.00 90.75 94 ILE A C 1
ATOM 713 O O . ILE A 1 94 ? -7.434 10.143 6.500 1.00 90.75 94 ILE A O 1
ATOM 717 N N . ILE A 1 95 ? -5.463 10.961 5.798 1.00 90.12 95 ILE A N 1
ATOM 718 C CA . ILE A 1 95 ? -5.132 11.608 7.078 1.00 90.12 95 ILE A CA 1
ATOM 719 C C . ILE A 1 95 ? -6.107 12.751 7.372 1.00 90.12 95 ILE A C 1
ATOM 721 O O . ILE A 1 95 ? -6.555 12.902 8.505 1.00 90.12 95 ILE A O 1
ATOM 725 N N . MET A 1 96 ? -6.442 13.552 6.357 1.00 90.88 96 MET A N 1
ATOM 726 C CA . MET A 1 96 ? -7.359 14.683 6.513 1.00 90.88 96 MET A CA 1
ATOM 727 C C . MET A 1 96 ? -8.812 14.249 6.743 1.00 90.88 96 MET A C 1
ATOM 729 O O . MET A 1 96 ? -9.566 14.991 7.363 1.00 90.88 96 MET A O 1
ATOM 733 N N . ASN A 1 97 ? -9.213 13.078 6.239 1.00 90.50 97 ASN A N 1
ATOM 734 C CA . ASN A 1 97 ? -10.590 12.584 6.293 1.00 90.50 97 ASN A CA 1
ATOM 735 C C . ASN A 1 97 ? -10.621 11.100 6.707 1.00 90.50 97 ASN A C 1
ATOM 737 O O . ASN A 1 97 ? -10.926 10.235 5.875 1.00 90.50 97 ASN A O 1
ATOM 741 N N . PRO A 1 98 ? -10.326 10.779 7.981 1.00 83.62 98 PRO A N 1
ATOM 742 C CA . PRO A 1 98 ? -10.241 9.396 8.451 1.00 83.62 98 PRO A CA 1
ATOM 743 C C . PRO A 1 98 ? -11.568 8.638 8.312 1.00 83.62 98 PRO A C 1
ATOM 745 O O . PRO A 1 98 ? -11.555 7.454 7.984 1.00 83.62 98 PRO A O 1
ATOM 748 N N . ASP A 1 99 ? -12.710 9.319 8.442 1.00 83.19 99 ASP A N 1
ATOM 749 C CA . ASP A 1 99 ? -14.044 8.718 8.269 1.00 83.19 99 ASP A CA 1
ATOM 750 C C . ASP A 1 99 ? -14.282 8.197 6.843 1.00 83.19 99 ASP A C 1
ATOM 752 O O . ASP A 1 99 ? -15.081 7.290 6.613 1.00 83.19 99 ASP A O 1
ATOM 756 N N . SER A 1 100 ? -13.566 8.756 5.864 1.00 83.81 100 SER A N 1
ATOM 757 C CA . SER A 1 100 ? -13.684 8.393 4.449 1.00 83.81 100 SER A CA 1
ATOM 758 C C . SER A 1 100 ? -12.619 7.397 3.989 1.00 83.81 100 SER A C 1
ATOM 760 O O . SER A 1 100 ? -12.501 7.135 2.789 1.00 83.81 100 SER A O 1
ATOM 762 N N . VAL A 1 101 ? -11.847 6.816 4.915 1.00 86.62 101 VAL A N 1
ATOM 763 C CA . VAL A 1 101 ? -10.719 5.934 4.586 1.00 86.62 101 VAL A CA 1
ATOM 764 C C . VAL A 1 101 ? -11.130 4.763 3.692 1.00 86.62 101 VAL A C 1
ATOM 766 O O . VAL A 1 101 ? -10.433 4.469 2.727 1.00 86.62 101 VAL A O 1
ATOM 769 N N . ALA A 1 102 ? -12.291 4.144 3.931 1.00 81.75 102 ALA A N 1
ATOM 770 C CA . ALA A 1 102 ? -12.771 3.027 3.118 1.00 81.75 102 ALA A CA 1
ATOM 771 C C . ALA A 1 102 ? -12.951 3.429 1.645 1.00 81.75 102 ALA A C 1
ATOM 773 O O . ALA A 1 102 ? -12.482 2.737 0.741 1.00 81.75 102 ALA A O 1
ATOM 774 N N . TYR A 1 103 ? -13.570 4.586 1.404 1.00 82.88 103 TYR A N 1
ATOM 775 C CA . TYR A 1 103 ? -13.815 5.104 0.059 1.00 82.88 103 TYR A CA 1
ATOM 776 C C . TYR A 1 103 ? -12.519 5.524 -0.636 1.00 82.88 103 TYR A C 1
ATOM 778 O O . TYR A 1 103 ? -12.350 5.264 -1.825 1.00 82.88 103 TYR A O 1
ATOM 786 N N . LEU A 1 104 ? -11.583 6.125 0.101 1.00 85.69 104 LEU A N 1
ATOM 787 C CA . LEU A 1 104 ? -10.286 6.548 -0.434 1.00 85.69 104 LEU A CA 1
ATOM 788 C C . LEU A 1 104 ? -9.389 5.353 -0.778 1.00 85.69 104 LEU A C 1
ATOM 790 O O . LEU A 1 104 ? -8.768 5.334 -1.842 1.00 85.69 104 LEU A O 1
ATOM 794 N N . ILE A 1 105 ? -9.369 4.325 0.074 1.00 84.88 105 ILE A N 1
ATOM 795 C CA . ILE A 1 105 ? -8.676 3.062 -0.204 1.00 84.88 105 ILE A CA 1
ATOM 796 C C . ILE A 1 105 ? -9.296 2.381 -1.428 1.00 84.88 105 ILE A C 1
ATOM 798 O O . ILE A 1 105 ? -8.568 1.967 -2.333 1.00 84.88 105 ILE A O 1
ATOM 802 N N . ALA A 1 106 ? -10.627 2.315 -1.504 1.00 81.62 106 ALA A N 1
ATOM 803 C CA . ALA A 1 106 ? -11.318 1.761 -2.662 1.00 81.62 106 ALA A CA 1
ATOM 804 C C . ALA A 1 106 ? -10.985 2.530 -3.949 1.00 81.62 106 ALA A C 1
ATOM 806 O O . ALA A 1 106 ? -10.641 1.920 -4.961 1.00 81.62 106 ALA A O 1
ATOM 807 N N . PHE A 1 107 ? -11.025 3.864 -3.904 1.00 82.50 107 PHE A N 1
ATOM 808 C CA . PHE A 1 107 ? -10.674 4.730 -5.027 1.00 82.50 107 PHE A CA 1
ATOM 809 C C . PHE A 1 107 ? -9.245 4.473 -5.516 1.00 82.50 107 PHE A C 1
ATOM 811 O O . PHE A 1 107 ? -9.020 4.298 -6.718 1.00 82.50 107 PHE A O 1
ATOM 818 N N . PHE A 1 108 ? -8.286 4.385 -4.592 1.00 83.94 108 PHE A N 1
ATOM 819 C CA . PHE A 1 108 ? -6.904 4.048 -4.917 1.00 83.94 108 PHE A CA 1
ATOM 820 C C . PHE A 1 108 ? -6.804 2.689 -5.617 1.00 83.94 108 PHE A C 1
ATOM 822 O O . PHE A 1 108 ? -6.210 2.582 -6.691 1.00 83.94 108 PHE A O 1
ATOM 829 N N . MET A 1 109 ? -7.425 1.656 -5.045 1.00 81.94 109 MET A N 1
ATOM 830 C CA . MET A 1 109 ? -7.385 0.301 -5.596 1.00 81.94 109 MET A CA 1
ATOM 831 C C . MET A 1 109 ? -8.030 0.209 -6.981 1.00 81.94 109 MET A C 1
ATOM 833 O O . MET A 1 109 ? -7.483 -0.450 -7.870 1.00 81.94 109 MET A O 1
ATOM 837 N N . LEU A 1 110 ? -9.149 0.903 -7.198 1.00 78.38 110 LEU A N 1
ATOM 838 C CA . LEU A 1 110 ? -9.803 0.984 -8.504 1.00 78.38 110 LEU A CA 1
ATOM 839 C C . LEU A 1 110 ? -8.916 1.706 -9.523 1.00 78.38 110 LEU A C 1
ATOM 841 O O . LEU A 1 110 ? -8.701 1.179 -10.614 1.00 78.38 110 LEU A O 1
ATOM 845 N N . THR A 1 111 ? -8.325 2.843 -9.150 1.00 77.62 111 THR A N 1
ATOM 846 C CA . THR A 1 111 ? -7.393 3.603 -10.005 1.00 77.62 111 THR A CA 1
ATOM 847 C C . THR A 1 111 ? -6.195 2.747 -10.422 1.00 77.62 111 THR A C 1
ATOM 849 O O . THR A 1 111 ? -5.828 2.681 -11.603 1.00 77.62 111 THR A O 1
ATOM 852 N N . TYR A 1 112 ? -5.618 2.013 -9.469 1.00 75.81 112 TYR A N 1
ATOM 853 C CA . TYR A 1 112 ? -4.517 1.095 -9.741 1.00 75.81 112 TYR A CA 1
ATOM 854 C C . TYR A 1 112 ? -4.958 -0.076 -10.627 1.00 75.81 112 TYR A C 1
ATOM 856 O O . TYR A 1 112 ? -4.236 -0.499 -11.532 1.00 75.81 112 TYR A O 1
ATOM 864 N N . SER A 1 113 ? -6.172 -0.593 -10.421 1.00 73.44 113 SER A N 1
ATOM 865 C CA . SER A 1 113 ? -6.695 -1.679 -11.242 1.00 73.44 113 SER A CA 1
ATOM 866 C C . SER A 1 113 ? -6.992 -1.267 -12.680 1.00 73.44 113 SER A C 1
ATOM 868 O O . SER A 1 113 ? -6.778 -2.084 -13.576 1.00 73.44 113 SER A O 1
ATOM 870 N N . VAL A 1 114 ? -7.471 -0.044 -12.916 1.00 74.50 114 VAL A N 1
ATOM 871 C CA . VAL A 1 114 ? -7.652 0.491 -14.273 1.00 74.50 114 VAL A CA 1
ATOM 872 C C . VAL A 1 114 ? -6.303 0.552 -14.984 1.00 74.50 114 VAL A C 1
ATOM 874 O O . VAL A 1 114 ? -6.184 0.060 -16.104 1.00 74.50 114 VAL A O 1
ATOM 877 N N . SER A 1 115 ? -5.264 1.048 -14.307 1.00 68.50 115 SER A N 1
ATOM 878 C CA . SER A 1 115 ? -3.902 1.086 -14.860 1.00 68.50 115 SER A CA 1
ATOM 879 C C . SER A 1 115 ? -3.409 -0.314 -15.241 1.00 68.50 115 SER A C 1
ATOM 881 O O . SER A 1 115 ? -2.878 -0.517 -16.333 1.00 68.50 115 SER A O 1
ATOM 883 N N . ASN A 1 116 ? -3.664 -1.309 -14.386 1.00 71.25 116 ASN A N 1
ATOM 884 C CA . ASN A 1 116 ? -3.278 -2.691 -14.660 1.00 71.25 116 ASN A CA 1
ATOM 885 C C . ASN A 1 116 ? -4.088 -3.322 -15.813 1.00 71.25 116 ASN A C 1
ATOM 887 O O . ASN A 1 116 ? -3.536 -4.093 -16.597 1.00 71.25 116 ASN A O 1
ATOM 891 N N . LEU A 1 117 ? -5.378 -2.979 -15.955 1.00 71.12 117 LEU A N 1
ATOM 892 C CA . LEU A 1 117 ? -6.210 -3.406 -17.090 1.00 71.12 117 LEU A CA 1
ATOM 893 C C . LEU A 1 117 ? -5.711 -2.822 -18.414 1.00 71.12 117 LEU A C 1
ATOM 895 O O . LEU A 1 117 ? -5.652 -3.541 -19.407 1.00 71.12 117 LEU A O 1
ATOM 899 N N . VAL A 1 118 ? -5.344 -1.538 -18.431 1.00 73.69 118 VAL A N 1
ATOM 900 C CA . VAL A 1 118 ? -4.819 -0.874 -19.633 1.00 73.69 118 VAL A CA 1
ATOM 901 C C . VAL A 1 118 ? -3.508 -1.523 -20.075 1.00 73.69 118 VAL A C 1
ATOM 903 O O . VAL A 1 118 ? -3.342 -1.807 -21.261 1.00 73.69 118 VAL A O 1
ATOM 906 N N . SER A 1 119 ? -2.598 -1.807 -19.138 1.00 70.00 119 SER A N 1
ATOM 907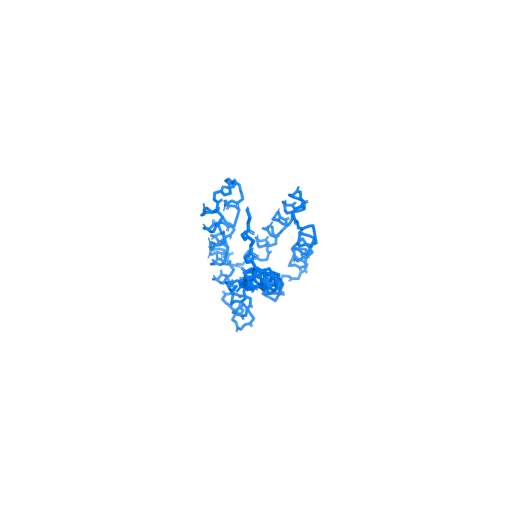 C CA . SER A 1 119 ? -1.347 -2.518 -19.432 1.00 70.00 119 SER A CA 1
ATOM 908 C C . SER A 1 119 ? -1.601 -3.924 -19.977 1.00 70.00 119 SER A C 1
ATOM 910 O O . SER A 1 119 ? -1.002 -4.306 -20.981 1.00 70.00 119 SER A O 1
ATOM 912 N N . PHE A 1 120 ? -2.532 -4.669 -19.373 1.00 74.88 120 PHE A N 1
ATOM 913 C CA . PHE A 1 120 ? -2.923 -5.992 -19.861 1.00 74.88 120 PHE A CA 1
ATOM 914 C C . PHE A 1 120 ? -3.539 -5.933 -21.265 1.00 74.88 120 PHE A C 1
ATOM 916 O O . PHE A 1 120 ? -3.168 -6.724 -22.126 1.00 74.88 120 PHE A O 1
ATOM 923 N N . TYR A 1 121 ? -4.431 -4.974 -21.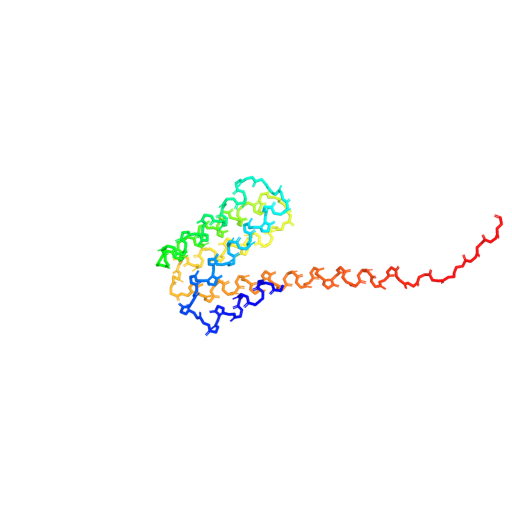528 1.00 76.44 121 TYR A N 1
ATOM 924 C CA . TYR A 1 121 ? -5.053 -4.800 -22.842 1.00 76.44 121 TYR A CA 1
ATOM 925 C C . TYR A 1 121 ? -4.023 -4.462 -23.926 1.00 76.44 121 TYR A C 1
ATOM 927 O O . TYR A 1 121 ? -4.073 -5.028 -25.015 1.00 76.44 121 TYR A O 1
ATOM 935 N N . LYS A 1 122 ? -3.059 -3.580 -23.626 1.00 77.44 122 LYS A N 1
ATOM 936 C CA . LYS A 1 122 ? -1.951 -3.268 -24.543 1.00 77.44 122 LYS A CA 1
ATOM 937 C C . LYS A 1 122 ? -1.087 -4.496 -24.831 1.00 77.44 122 LYS A C 1
ATOM 939 O O . LYS A 1 122 ? -0.792 -4.744 -25.994 1.00 77.44 122 LYS A O 1
ATOM 944 N N . ALA A 1 123 ? -0.728 -5.265 -23.802 1.00 76.25 123 ALA A N 1
ATOM 945 C CA . ALA A 1 123 ? 0.049 -6.494 -23.963 1.00 76.25 123 ALA A CA 1
ATOM 946 C C . ALA A 1 123 ? -0.708 -7.539 -24.801 1.00 76.25 123 ALA A C 1
ATOM 948 O O . ALA A 1 123 ? -0.154 -8.083 -25.748 1.00 76.25 123 ALA A O 1
ATOM 949 N N . TRP A 1 124 ? -1.995 -7.753 -24.513 1.00 75.50 124 TRP A N 1
ATOM 950 C CA . TRP A 1 124 ? -2.843 -8.673 -25.274 1.00 75.50 124 TRP A CA 1
ATOM 951 C C . TRP A 1 124 ? -3.011 -8.249 -26.737 1.00 75.50 124 TRP A C 1
ATOM 953 O O . TRP A 1 124 ? -2.963 -9.097 -27.624 1.00 75.50 124 TRP A O 1
ATOM 963 N N . LYS A 1 125 ? -3.185 -6.947 -27.001 1.00 79.00 125 LYS A N 1
ATOM 964 C CA . LYS A 1 125 ? -3.271 -6.424 -28.368 1.00 79.00 125 LYS A CA 1
ATOM 965 C C . LYS A 1 125 ? -1.947 -6.595 -29.121 1.00 79.00 125 LYS A C 1
ATOM 967 O O . LYS A 1 125 ? -1.982 -7.042 -30.257 1.00 79.00 125 LYS A O 1
ATOM 972 N N . SER A 1 126 ? -0.810 -6.310 -28.481 1.00 74.38 126 SER A N 1
ATOM 973 C CA . SER A 1 126 ? 0.519 -6.525 -29.075 1.00 74.38 126 SER A CA 1
ATOM 974 C C . SER A 1 126 ? 0.731 -7.992 -29.453 1.00 74.38 126 SER A C 1
ATOM 976 O O . SER A 1 126 ? 1.080 -8.277 -30.586 1.00 74.38 126 SER A O 1
ATOM 978 N N . SER A 1 127 ? 0.400 -8.936 -28.564 1.00 65.31 127 SER A N 1
ATOM 979 C CA . SER A 1 127 ? 0.504 -10.374 -28.864 1.00 65.31 127 SER A CA 1
ATOM 980 C C . SER A 1 127 ? -0.477 -10.875 -29.933 1.00 65.31 127 SER A C 1
ATOM 982 O O . SER A 1 127 ? -0.380 -12.028 -30.344 1.00 65.31 127 SER A O 1
ATOM 984 N N . LYS A 1 128 ? -1.449 -10.056 -30.350 1.00 58.16 128 LYS A N 1
ATOM 985 C CA . LYS A 1 128 ? -2.401 -10.382 -31.417 1.00 58.16 128 LYS A CA 1
ATOM 986 C C . LYS A 1 128 ? -1.972 -9.823 -32.780 1.00 58.16 128 LYS A C 1
ATOM 988 O O . LYS A 1 128 ? -2.380 -10.392 -33.786 1.00 58.16 128 LYS A O 1
ATOM 993 N N . ASP A 1 129 ? -1.154 -8.769 -32.802 1.00 57.59 129 ASP A N 1
ATOM 994 C CA . ASP A 1 129 ? -0.554 -8.222 -34.030 1.00 57.59 129 ASP A CA 1
ATOM 995 C C . ASP A 1 129 ? 0.665 -9.047 -34.498 1.00 57.59 129 ASP A C 1
ATOM 997 O O . ASP A 1 129 ? 0.942 -9.084 -35.689 1.00 57.59 129 ASP A O 1
ATOM 1001 N N . ASP A 1 130 ? 1.321 -9.810 -33.614 1.00 58.53 130 ASP A N 1
ATOM 1002 C CA . ASP A 1 130 ? 2.471 -10.674 -33.963 1.00 58.53 130 ASP A CA 1
ATOM 1003 C C . ASP A 1 130 ? 2.066 -12.037 -34.586 1.00 58.53 130 ASP A C 1
ATOM 1005 O O . ASP A 1 130 ? 2.868 -12.970 -34.656 1.00 58.53 130 ASP A O 1
ATOM 1009 N N . GLY A 1 131 ? 0.795 -12.200 -34.971 1.00 54.28 131 GLY A N 1
ATOM 1010 C CA . GLY A 1 131 ? 0.177 -13.497 -35.263 1.00 54.28 131 GLY A CA 1
ATOM 1011 C C . GLY A 1 131 ? -0.426 -13.667 -36.656 1.00 54.28 131 GLY A C 1
ATOM 1012 O O . GLY A 1 131 ? -1.281 -14.539 -36.797 1.00 54.28 131 GLY A O 1
ATOM 1013 N N . PHE A 1 132 ? -0.048 -12.851 -37.647 1.00 52.81 132 PHE A N 1
ATOM 1014 C CA . PHE A 1 132 ? -0.452 -13.037 -39.051 1.00 52.81 132 PHE A CA 1
ATOM 1015 C C . PHE A 1 132 ? 0.479 -12.294 -40.035 1.00 52.81 132 PHE A C 1
ATOM 1017 O O . PHE A 1 132 ? 0.027 -11.459 -40.805 1.00 52.81 132 PHE A O 1
ATOM 1024 N N . ASP A 1 133 ? 1.774 -12.615 -40.027 1.00 49.66 133 ASP A N 1
ATOM 1025 C CA . ASP A 1 133 ? 2.595 -12.489 -41.241 1.00 49.66 133 ASP A CA 1
ATOM 1026 C C . ASP A 1 133 ? 2.799 -13.905 -41.790 1.00 49.66 133 ASP A C 1
ATOM 1028 O O . ASP A 1 133 ? 3.796 -14.578 -41.523 1.00 49.66 133 ASP A O 1
ATOM 1032 N N . ASP A 1 134 ? 1.764 -14.381 -42.482 1.00 55.31 134 ASP A N 1
ATOM 1033 C CA . ASP A 1 134 ? 1.893 -15.445 -43.469 1.00 55.31 134 ASP A CA 1
ATOM 1034 C C . ASP A 1 134 ? 2.244 -14.793 -44.815 1.00 55.31 134 ASP A C 1
ATOM 1036 O O . ASP A 1 134 ? 1.681 -13.758 -45.179 1.00 55.31 134 ASP A O 1
ATOM 1040 N N . ASP A 1 135 ? 3.162 -15.439 -45.526 1.00 52.16 135 ASP A N 1
ATOM 1041 C CA . ASP A 1 135 ? 3.570 -15.216 -46.915 1.00 52.16 135 ASP A CA 1
ATOM 1042 C C . ASP A 1 135 ? 4.411 -13.975 -47.296 1.00 52.16 135 ASP A C 1
ATOM 1044 O O . ASP A 1 135 ? 3.928 -12.934 -47.736 1.00 52.16 135 ASP A O 1
ATOM 1048 N N . SER A 1 136 ? 5.727 -14.187 -47.418 1.00 45.62 136 SER A N 1
ATOM 1049 C CA . SER A 1 136 ? 6.289 -14.304 -48.775 1.00 45.62 136 SER A CA 1
ATOM 1050 C C . SER A 1 136 ? 7.635 -15.032 -48.798 1.00 45.62 136 SER A C 1
ATOM 1052 O O . SER A 1 136 ? 8.644 -14.625 -48.231 1.00 45.62 136 SER A O 1
ATOM 1054 N N . VAL A 1 137 ? 7.605 -16.150 -49.515 1.00 56.38 137 VAL A N 1
ATOM 1055 C CA . VAL A 1 137 ? 8.732 -16.831 -50.140 1.00 56.38 137 VAL A CA 1
ATOM 1056 C C . VAL A 1 137 ? 9.673 -15.820 -50.804 1.00 56.38 137 VAL A C 1
ATOM 1058 O O . VAL A 1 137 ? 9.277 -15.137 -51.745 1.00 56.38 137 VAL A O 1
ATOM 1061 N N . THR A 1 138 ? 10.946 -15.821 -50.419 1.00 45.31 138 THR A N 1
ATOM 1062 C CA . THR A 1 138 ? 12.035 -15.514 -51.353 1.00 45.31 138 THR A CA 1
ATOM 1063 C C . THR A 1 138 ? 12.941 -16.727 -51.435 1.00 45.31 138 THR A C 1
ATOM 1065 O O . THR A 1 138 ? 13.784 -16.966 -50.573 1.00 45.31 138 THR A O 1
ATOM 1068 N N . ILE A 1 139 ? 12.691 -17.518 -52.478 1.00 46.94 139 ILE A N 1
ATOM 1069 C CA . ILE A 1 139 ? 13.730 -18.282 -53.156 1.00 46.94 139 ILE A CA 1
ATOM 1070 C C . ILE A 1 139 ? 14.661 -17.248 -53.792 1.00 46.94 139 ILE A C 1
ATOM 1072 O O . ILE A 1 139 ? 14.190 -16.479 -54.625 1.00 46.94 139 ILE A O 1
ATOM 1076 N N . GLU A 1 140 ? 15.930 -17.246 -53.393 1.00 38.56 140 GLU A N 1
ATOM 1077 C CA . GLU A 1 140 ? 17.113 -17.145 -54.266 1.00 38.56 140 GLU A CA 1
ATOM 1078 C C . GLU A 1 140 ? 18.387 -17.472 -53.476 1.00 38.56 140 GLU A C 1
ATOM 1080 O O . GLU A 1 140 ? 18.556 -16.938 -52.356 1.00 38.56 140 GLU A O 1
#

Radius of gyration: 18.89 Å; chains: 1; bounding box: 37×33×69 Å

pLDDT: mean 78.66, std 12.34, range [38.56, 93.0]

Sequence (140 aa):
MLTLATGVLTLVF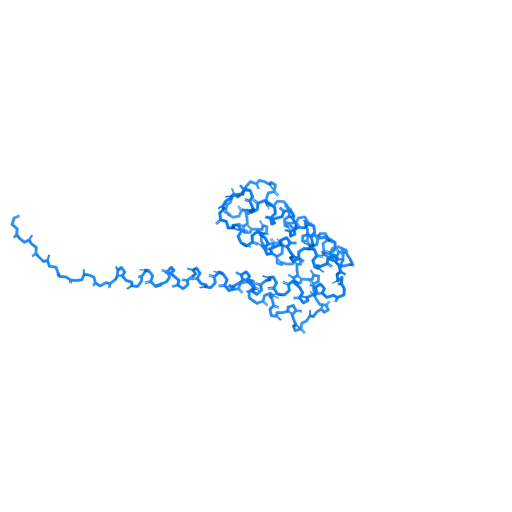PNFLYLIAGAYLLSLGLMFLAFRLPSPMIALPIVTGVLIFIFPELIPITFASFLGLFGLLMLFAMQLSILGVITIITAVLIIMNPDSVAYLIAFFMLTYSVSNLVSFYKAWKSSKDDGFDDDSVTIE